Protein AF-A0A9P8D2F6-F1 (afdb_monomer)

Secondary structure (DSSP, 8-state):
--------TTSSTTTTTTT-TT--HHHHHHHH------HHHHHHHHHHHHHHHHHHHHHHHH--SHHHHHHHHHHHHHHHHHTTT---HHHHHHHHHHHHHHHHHT--SS----TTSTTSTTTTTTPPPP---PPP---

Solvent-accessible surface area (backbone atoms only — not comparable to full-atom values): 8932 Å² total; per-residue (Å²): 137,87,83,84,78,92,73,68,100,75,72,57,74,75,63,57,72,77,73,66,83,83,73,60,72,80,59,56,57,58,74,68,60,62,89,74,75,52,70,68,54,52,52,50,52,52,50,52,51,50,52,52,52,48,52,50,48,44,45,47,54,72,34,81,52,66,68,61,28,51,54,50,49,50,54,54,47,52,58,53,60,73,55,65,82,73,76,55,68,69,59,53,52,49,52,52,52,52,51,52,52,51,54,63,70,60,50,60,95,78,60,84,57,57,44,70,39,91,91,16,90,50,36,79,74,80,68,76,76,79,86,67,74,80,78,78,78,90,125

Foldseek 3Di:
DDDDDDDDPPPCPVVVVVPDPDDDPVVVVVVVPDPDDDPVVVVVVVLVVVLLVLQLQLLCQVDVDPVSSVVVNVVSVVVCVVCVPDDDVVVVVVVSVVSVVVSVVSHDPDGDDDQCDVVHVVDPVDDPPPPDDPDPDPD

InterPro domains:
  IPR008011 Complex 1 LYR protein domain [PF05347] (50-105)
  IPR033034 NADH dehydrogenase [ubiquinone] 1 beta subcomplex subunit 9 [PTHR12868] (37-133)
  IPR045292 NDUFB9, LYR domain [cd20263] (44-120)

Structure (mmCIF, N/CA/C/O backbone):
data_AF-A0A9P8D2F6-F1
#
_entry.id   AF-A0A9P8D2F6-F1
#
loop_
_atom_site.group_PDB
_atom_site.id
_atom_site.type_symbol
_atom_site.label_atom_id
_atom_site.label_alt_id
_atom_site.label_comp_id
_atom_site.label_asym_id
_atom_site.label_entity_id
_atom_site.label_seq_id
_atom_site.pdbx_PDB_ins_code
_atom_site.Cartn_x
_atom_site.Cartn_y
_atom_site.Cartn_z
_atom_site.occupancy
_atom_site.B_iso_or_equiv
_atom_site.auth_seq_id
_atom_site.auth_comp_id
_atom_site.auth_asym_id
_atom_site.auth_atom_id
_atom_site.pdbx_PDB_model_num
ATOM 1 N N . MET A 1 1 ? -23.327 11.610 -37.486 1.00 41.56 1 MET A N 1
ATOM 2 C CA . MET A 1 1 ? -22.840 10.770 -36.368 1.00 41.56 1 MET A CA 1
ATOM 3 C C . MET A 1 1 ? -22.297 11.682 -35.282 1.00 41.56 1 MET A C 1
ATOM 5 O O . MET A 1 1 ? -21.270 12.318 -35.476 1.00 41.56 1 MET A O 1
ATOM 9 N N . GLN A 1 2 ? -23.073 11.843 -34.211 1.00 34.00 2 GLN A N 1
ATOM 10 C CA . GLN A 1 2 ? -22.848 12.798 -33.125 1.00 34.00 2 GLN A CA 1
ATOM 11 C C . GLN A 1 2 ? -21.657 12.381 -32.251 1.00 34.00 2 GLN A C 1
ATOM 13 O O . GLN A 1 2 ? -21.575 11.241 -31.803 1.00 34.00 2 GLN A O 1
ATOM 18 N N . ARG A 1 3 ? -20.758 13.329 -31.978 1.00 37.59 3 ARG A N 1
ATOM 19 C CA . ARG A 1 3 ? -19.786 13.261 -30.884 1.00 37.59 3 ARG A CA 1
ATOM 20 C C . ARG A 1 3 ? -20.294 14.178 -29.777 1.00 37.59 3 ARG A C 1
ATOM 22 O O . ARG A 1 3 ? -20.133 15.390 -29.869 1.00 37.59 3 ARG A O 1
ATOM 29 N N . HIS A 1 4 ? -20.945 13.610 -28.766 1.00 34.53 4 HIS A N 1
ATOM 30 C CA . HIS A 1 4 ? -21.314 14.356 -27.567 1.00 34.53 4 HIS A CA 1
ATOM 31 C C . HIS A 1 4 ? -20.101 14.510 -26.646 1.00 34.53 4 HIS A C 1
ATOM 33 O O . HIS A 1 4 ? -19.433 13.542 -26.286 1.00 34.53 4 HIS A O 1
ATOM 39 N N . ALA A 1 5 ? -19.826 15.767 -26.308 1.00 39.75 5 ALA A N 1
ATOM 40 C CA . ALA A 1 5 ? -18.814 16.213 -25.373 1.00 39.75 5 ALA A CA 1
ATOM 41 C C . ALA A 1 5 ? -19.196 15.846 -23.929 1.00 39.75 5 ALA A C 1
ATOM 43 O O . ALA A 1 5 ? -20.301 16.140 -23.477 1.00 39.75 5 ALA A O 1
ATOM 44 N N . TYR A 1 6 ? -18.264 15.248 -23.187 1.00 39.19 6 TYR A N 1
ATOM 45 C CA . TYR A 1 6 ? -18.355 15.116 -21.734 1.00 39.19 6 TYR A CA 1
ATOM 46 C C . TYR A 1 6 ? -18.015 16.468 -21.089 1.00 39.19 6 TYR A C 1
ATOM 48 O O . TYR A 1 6 ? -16.847 16.788 -20.879 1.00 39.19 6 TYR A O 1
ATOM 56 N N . PHE A 1 7 ? -19.037 17.271 -20.785 1.00 38.78 7 PHE A N 1
ATOM 57 C CA . PHE A 1 7 ? -18.921 18.482 -19.971 1.00 38.78 7 PHE A CA 1
ATOM 58 C C . PHE A 1 7 ? -19.446 18.224 -18.545 1.00 38.78 7 PHE A C 1
ATOM 60 O O . PHE A 1 7 ? -20.610 17.907 -18.345 1.00 38.78 7 PHE A O 1
ATOM 67 N N . SER A 1 8 ? -18.551 18.390 -17.564 1.00 44.12 8 SER A N 1
ATOM 68 C CA . SER A 1 8 ? -18.773 18.930 -16.209 1.00 44.12 8 SER A CA 1
ATOM 69 C C . SER A 1 8 ? -19.990 18.456 -15.381 1.00 44.12 8 SER A C 1
ATOM 71 O O . SER A 1 8 ? -21.073 19.036 -15.422 1.00 44.12 8 SER A O 1
ATOM 73 N N . VAL A 1 9 ? -19.753 17.520 -14.452 1.00 51.19 9 VAL A N 1
ATOM 74 C CA . VAL A 1 9 ? -20.715 17.009 -13.438 1.00 51.19 9 VAL A CA 1
ATOM 75 C C . VAL A 1 9 ? -21.031 18.033 -12.319 1.00 51.19 9 VAL A C 1
ATOM 77 O O . VAL A 1 9 ? -21.397 17.676 -11.205 1.00 51.19 9 VAL A O 1
ATOM 80 N N . ARG A 1 10 ? -20.878 19.339 -12.562 1.00 50.62 10 ARG A N 1
ATOM 81 C CA . ARG A 1 10 ? -21.240 20.391 -11.589 1.00 50.62 10 ARG A CA 1
ATOM 82 C C . ARG A 1 10 ? -22.086 21.527 -12.160 1.00 50.62 10 ARG A C 1
ATOM 84 O O . ARG A 1 10 ? -22.487 22.397 -11.395 1.00 50.62 10 ARG A O 1
ATOM 91 N N . SER A 1 11 ? -22.416 21.512 -13.455 1.00 43.56 11 SER A N 1
ATOM 92 C CA . SER A 1 11 ? -23.263 22.553 -14.063 1.00 43.56 11 SER A CA 1
ATOM 93 C C . SER A 1 11 ? -24.755 22.192 -14.142 1.00 43.56 11 SER A C 1
ATOM 95 O O . SER A 1 11 ? -25.536 22.982 -14.663 1.00 43.56 11 SER A O 1
ATOM 97 N N . THR A 1 12 ? -25.173 21.039 -13.613 1.00 47.62 12 THR A N 1
ATOM 98 C CA . THR A 1 12 ? -26.568 20.557 -13.672 1.00 47.62 12 THR A CA 1
ATOM 99 C C . THR A 1 12 ? -27.389 20.799 -12.403 1.00 47.62 12 THR A C 1
ATOM 101 O O . THR A 1 12 ? -28.589 20.551 -12.399 1.00 47.62 12 THR A O 1
ATOM 104 N N . LEU A 1 13 ? -26.801 21.333 -11.327 1.00 47.22 13 LEU A N 1
ATOM 105 C CA . LEU A 1 13 ? -27.537 21.552 -10.070 1.00 47.22 13 LEU A CA 1
ATOM 106 C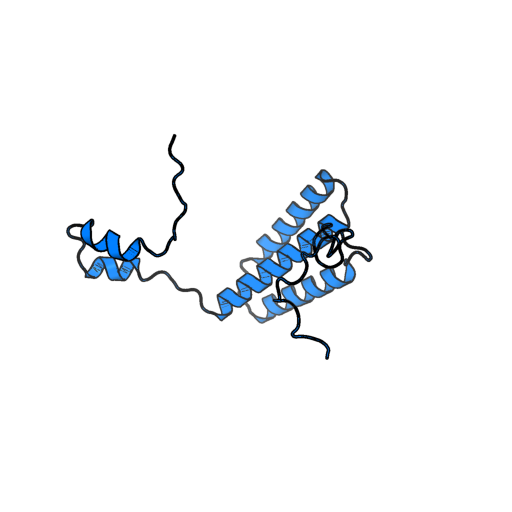 C . LEU A 1 13 ? -28.320 22.873 -10.017 1.00 47.22 13 LEU A C 1
ATOM 108 O O . LEU A 1 13 ? -29.181 23.029 -9.159 1.00 47.22 13 LEU A O 1
ATOM 112 N N . LYS A 1 14 ? -28.076 23.812 -10.943 1.00 48.69 14 LYS A N 1
ATOM 113 C CA . LYS A 1 14 ? -28.888 25.038 -11.066 1.00 48.69 14 LYS A CA 1
ATOM 114 C C . LYS A 1 14 ? -30.032 24.889 -12.077 1.00 48.69 14 LYS A C 1
ATOM 116 O O . LYS A 1 14 ? -31.030 25.589 -11.960 1.00 48.69 14 LYS A O 1
ATOM 121 N N . SER A 1 15 ? -29.916 23.957 -13.027 1.00 45.50 15 SER A N 1
ATOM 122 C CA . SER A 1 15 ? -30.951 23.650 -14.023 1.00 45.50 15 SER A CA 1
ATOM 123 C C . SER A 1 15 ? -31.995 22.637 -13.533 1.00 45.50 15 SER A C 1
ATOM 125 O O . SER A 1 15 ? -33.140 22.721 -13.960 1.00 45.50 15 SER A O 1
ATOM 127 N N . MET A 1 16 ? -31.671 21.769 -12.565 1.00 43.59 16 MET A N 1
ATOM 128 C CA . MET A 1 16 ? -32.663 20.902 -11.895 1.00 43.59 16 MET A CA 1
ATOM 129 C C . MET A 1 16 ? -33.682 21.664 -11.021 1.00 43.59 16 MET A C 1
ATOM 131 O O . MET A 1 16 ? -34.661 21.071 -10.579 1.00 43.59 16 MET A O 1
ATOM 135 N N . TRP A 1 17 ? -33.492 22.967 -10.776 1.00 51.28 17 TRP A N 1
ATOM 136 C CA . TRP A 1 17 ? -34.415 23.788 -9.971 1.00 51.28 17 TRP A CA 1
ATOM 137 C C . TRP A 1 17 ? -35.705 24.181 -10.712 1.00 51.28 17 TRP A C 1
ATOM 139 O O . TRP A 1 17 ? -36.623 24.714 -10.098 1.00 51.28 17 TRP A O 1
ATOM 149 N N . VAL A 1 18 ? -35.777 23.933 -12.025 1.00 54.09 18 VAL A N 1
ATOM 150 C CA . VAL A 1 18 ? -36.933 24.283 -12.871 1.00 54.09 18 VAL A CA 1
ATOM 151 C C . VAL A 1 18 ? -37.867 23.084 -13.099 1.00 54.09 18 VAL A C 1
ATOM 153 O O . VAL A 1 18 ? -39.030 23.277 -13.436 1.00 54.09 18 VAL A O 1
ATOM 156 N N . GLU A 1 19 ? -37.403 21.850 -12.875 1.00 48.69 19 GLU A N 1
ATOM 157 C CA . GLU A 1 19 ? -38.101 20.638 -13.339 1.00 48.69 19 GLU A CA 1
ATOM 158 C C . GLU A 1 19 ? -38.816 19.835 -12.235 1.00 48.69 19 GLU A C 1
ATOM 160 O O . GLU A 1 19 ? -39.669 19.003 -12.534 1.00 48.69 19 GLU A O 1
ATOM 165 N N . TYR A 1 20 ? -38.564 20.113 -10.951 1.00 44.81 20 TYR A N 1
ATO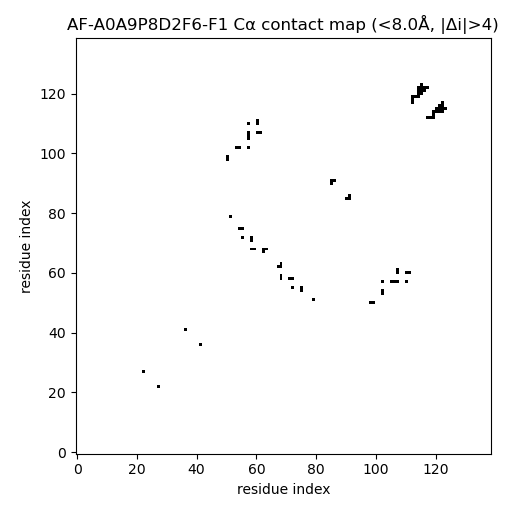M 166 C CA . TYR A 1 20 ? -39.307 19.483 -9.853 1.00 44.81 20 TYR A CA 1
ATOM 167 C C . TYR A 1 20 ? -40.429 20.390 -9.357 1.00 44.81 20 TYR A C 1
ATOM 169 O O . TYR A 1 20 ? -40.277 21.176 -8.422 1.00 44.81 20 TYR A O 1
ATOM 177 N N . GLY A 1 21 ? -41.591 20.248 -9.992 1.00 52.91 21 GLY A N 1
ATOM 178 C CA . GLY A 1 21 ? -42.848 20.752 -9.463 1.00 52.91 21 GLY A CA 1
ATOM 179 C C . GLY A 1 21 ? -43.146 20.143 -8.089 1.00 52.91 21 GLY A C 1
ATOM 180 O O . GLY A 1 21 ? -43.384 18.945 -7.967 1.00 52.91 21 GLY A O 1
ATOM 181 N N . GLY A 1 22 ? -43.176 20.989 -7.060 1.00 53.12 22 GLY A N 1
ATOM 182 C CA . GLY A 1 22 ? -44.009 20.752 -5.881 1.00 53.12 22 GLY A CA 1
ATOM 183 C C . GLY A 1 22 ? -43.484 19.808 -4.797 1.00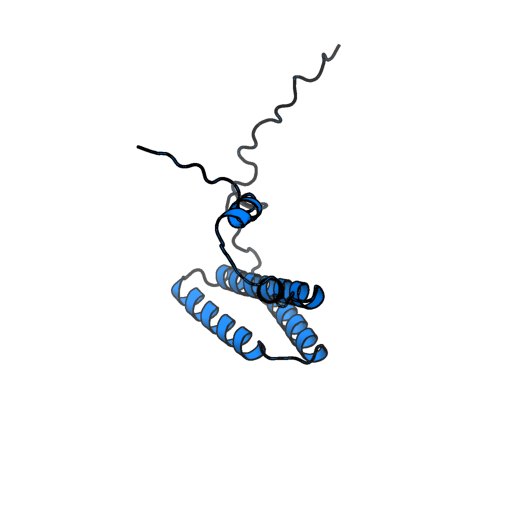 53.12 22 GLY A C 1
ATOM 184 O O . GLY A 1 22 ? -44.307 19.224 -4.095 1.00 53.12 22 GLY A O 1
ATOM 185 N N . LEU A 1 23 ? -42.169 19.680 -4.578 1.00 49.38 23 LEU A N 1
ATOM 186 C CA . LEU A 1 23 ? -41.686 19.098 -3.318 1.00 49.38 23 LEU A CA 1
ATOM 187 C C . LEU A 1 23 ? -41.678 20.165 -2.214 1.00 49.38 23 LEU A C 1
ATOM 189 O O . LEU A 1 23 ? -41.052 21.217 -2.343 1.00 49.38 23 LEU A O 1
ATOM 193 N N . LYS A 1 24 ? -42.396 19.885 -1.124 1.00 57.78 24 LYS A N 1
ATOM 194 C CA . LYS A 1 24 ? -42.421 20.706 0.086 1.00 57.78 24 LYS A CA 1
ATOM 195 C C . LYS A 1 24 ? -40.992 20.957 0.600 1.00 57.78 24 LYS A C 1
ATOM 197 O O . LYS A 1 24 ? -40.191 20.029 0.691 1.00 57.78 24 LYS A O 1
ATOM 202 N N . LYS A 1 25 ? -40.678 22.220 0.910 1.00 49.75 25 LYS A N 1
ATOM 203 C CA . LYS A 1 25 ? -39.339 22.715 1.298 1.00 49.75 25 LYS A CA 1
ATOM 204 C C . LYS A 1 25 ? -38.739 21.927 2.477 1.00 49.75 25 LYS A C 1
ATOM 206 O O . LYS A 1 25 ? -37.540 21.693 2.511 1.00 49.75 25 LYS A O 1
ATOM 211 N N . ASP A 1 26 ? -39.602 21.448 3.366 1.00 56.22 26 ASP A N 1
ATOM 212 C CA . ASP A 1 26 ? -39.336 20.573 4.512 1.00 56.22 26 ASP A CA 1
ATOM 213 C C . ASP A 1 26 ? -38.777 19.182 4.148 1.00 56.22 26 ASP A C 1
ATOM 215 O O . ASP A 1 26 ? -38.021 18.620 4.930 1.00 56.22 26 ASP A O 1
ATOM 219 N N . GLN A 1 27 ? -39.071 18.636 2.964 1.00 53.84 27 GLN A N 1
ATOM 220 C CA . GLN A 1 27 ? -38.546 17.332 2.521 1.00 53.84 27 GLN A CA 1
ATOM 221 C C . GLN A 1 27 ? -37.181 17.453 1.820 1.00 53.84 27 GLN A C 1
ATOM 223 O O . GLN A 1 27 ? -36.385 16.519 1.850 1.00 53.84 27 GLN A O 1
ATOM 228 N N . ALA A 1 28 ? -36.890 18.597 1.190 1.00 56.56 28 ALA A N 1
ATOM 229 C CA . ALA A 1 28 ? -35.634 18.830 0.468 1.00 56.56 28 ALA A CA 1
ATOM 230 C C . ALA A 1 28 ? -34.421 19.011 1.405 1.00 56.56 28 ALA A C 1
ATOM 232 O O . ALA A 1 28 ? -33.305 18.640 1.042 1.00 56.56 28 ALA A O 1
ATOM 233 N N . GLU A 1 29 ? -34.645 19.539 2.611 1.00 58.16 29 GLU A N 1
ATOM 234 C CA . GLU A 1 29 ? -33.633 19.669 3.673 1.00 58.16 29 GLU A CA 1
ATOM 235 C C . GLU A 1 29 ? -33.123 18.283 4.128 1.00 58.16 29 GLU A C 1
ATOM 237 O O . GLU A 1 29 ? -31.926 18.097 4.340 1.00 58.16 29 GLU A O 1
ATOM 242 N N . ASP A 1 30 ? -34.008 17.281 4.166 1.00 59.12 30 ASP A N 1
ATOM 243 C CA . ASP A 1 30 ? -33.687 15.896 4.540 1.00 59.12 30 ASP A CA 1
ATOM 244 C C . ASP A 1 30 ? -32.841 15.177 3.472 1.00 59.12 30 ASP A C 1
ATOM 246 O O . ASP A 1 30 ? -31.903 14.450 3.800 1.00 59.12 30 ASP A O 1
ATOM 250 N N . PHE A 1 31 ? -33.091 15.434 2.180 1.00 59.06 31 PHE A N 1
ATOM 251 C CA . PHE A 1 31 ? -32.263 14.902 1.084 1.00 59.06 31 PHE A CA 1
ATOM 252 C C . PHE A 1 31 ? -30.847 15.499 1.052 1.00 59.06 31 PHE A C 1
ATOM 254 O O . PHE A 1 31 ? -29.918 14.860 0.551 1.00 59.06 31 PHE A O 1
ATOM 261 N N . MET A 1 32 ? -30.670 16.709 1.589 1.00 59.06 32 MET A N 1
ATOM 262 C CA . MET A 1 32 ? -29.365 17.367 1.715 1.00 59.06 32 MET A CA 1
ATOM 263 C C . MET A 1 32 ? -28.637 16.994 3.012 1.00 59.06 32 MET A C 1
ATOM 265 O O . MET A 1 32 ? -27.428 17.214 3.118 1.00 59.06 32 MET A O 1
ATOM 269 N N . ASN A 1 33 ? -29.327 16.362 3.963 1.00 63.22 33 ASN A N 1
ATOM 270 C CA . ASN A 1 33 ? -28.756 15.857 5.204 1.00 63.22 33 ASN A CA 1
ATOM 271 C C . ASN A 1 33 ? -28.137 14.460 5.013 1.00 63.22 33 ASN A C 1
ATOM 273 O O . ASN A 1 33 ? -28.476 13.484 5.684 1.00 63.22 33 ASN A O 1
ATOM 277 N N . VAL A 1 34 ? -27.207 14.345 4.060 1.00 65.62 34 VAL A N 1
ATOM 278 C CA . VAL A 1 34 ? -26.350 13.159 3.961 1.00 65.62 34 VAL A CA 1
ATOM 279 C C . VAL A 1 34 ? -25.412 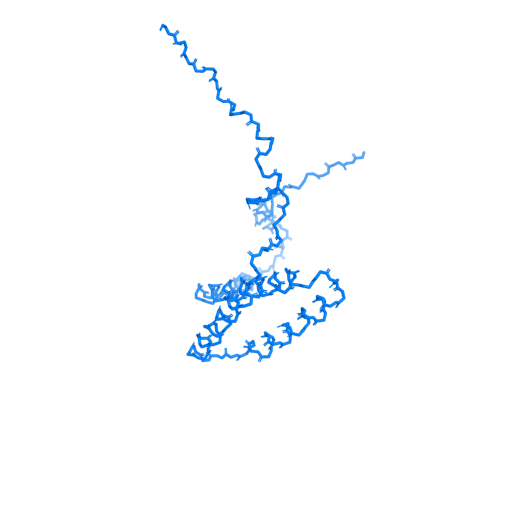13.135 5.169 1.00 65.62 34 VAL A C 1
ATOM 281 O O . VAL A 1 34 ? -24.797 14.162 5.458 1.00 65.62 34 VAL A O 1
ATOM 284 N N . PRO A 1 35 ? -25.242 11.996 5.871 1.00 67.81 35 PRO A N 1
ATOM 285 C CA . PRO A 1 35 ? -24.290 11.911 6.969 1.00 67.81 35 PRO A CA 1
ATOM 286 C C . PRO A 1 35 ? -22.887 12.196 6.426 1.00 67.81 35 PRO A C 1
ATOM 288 O O . PRO A 1 35 ? -22.253 11.355 5.780 1.00 67.81 35 PRO A O 1
ATOM 291 N N . THR A 1 36 ? -22.411 13.418 6.652 1.00 74.88 36 THR A N 1
ATOM 292 C CA . THR A 1 36 ? -21.068 13.834 6.277 1.00 74.88 36 THR A CA 1
ATOM 293 C C . THR A 1 36 ? -20.105 13.121 7.218 1.00 74.88 36 THR A C 1
ATOM 295 O O . THR A 1 36 ? -20.142 13.284 8.436 1.00 74.88 36 THR A O 1
ATOM 298 N N . MET A 1 37 ? -19.271 12.236 6.666 1.00 80.00 37 MET A N 1
ATOM 299 C CA . MET A 1 37 ? -18.230 11.591 7.466 1.00 80.00 37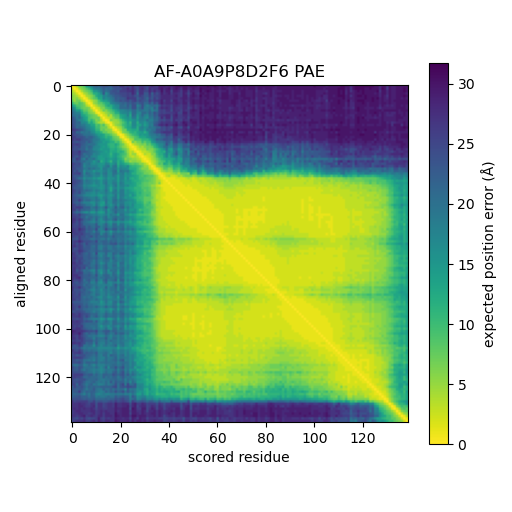 MET A CA 1
ATOM 300 C C . MET A 1 37 ? -17.315 12.664 8.054 1.00 80.00 37 MET A C 1
ATOM 302 O O . MET A 1 37 ? -16.935 13.599 7.347 1.00 80.00 37 MET A O 1
ATOM 306 N N . SER A 1 38 ? -16.908 12.500 9.311 1.00 91.38 38 SER A N 1
ATOM 307 C CA . SER A 1 38 ? -15.955 13.428 9.916 1.00 91.38 38 SER A CA 1
ATOM 308 C C . SER A 1 38 ? -14.606 13.376 9.193 1.00 91.38 38 SER A C 1
ATOM 310 O O . SER A 1 38 ? -14.223 12.352 8.613 1.00 91.38 38 SER A O 1
ATOM 312 N N . GLU A 1 39 ? -13.839 14.464 9.254 1.00 91.94 39 GLU A N 1
ATOM 313 C CA . GLU A 1 39 ? -12.507 14.523 8.638 1.00 91.94 39 GLU A CA 1
ATOM 314 C C . GLU A 1 39 ? -11.588 13.403 9.145 1.00 91.94 39 GLU A C 1
ATOM 316 O O . GLU A 1 39 ? -10.891 12.759 8.358 1.00 91.94 39 GLU A O 1
ATOM 321 N N . ALA A 1 40 ? -11.656 13.095 10.445 1.00 90.38 40 ALA A N 1
ATOM 322 C CA . ALA A 1 40 ? -10.910 12.004 11.063 1.00 90.38 40 ALA A CA 1
ATOM 323 C C . ALA A 1 40 ? -11.302 10.631 10.490 1.00 90.38 40 ALA A C 1
ATOM 325 O O . ALA A 1 40 ? -10.435 9.800 10.210 1.00 90.38 40 ALA A O 1
ATOM 326 N N . GLN A 1 41 ? -12.596 10.392 10.256 1.00 91.19 41 GLN A N 1
ATOM 327 C CA . GLN A 1 41 ? -13.067 9.160 9.621 1.00 91.19 41 GLN A CA 1
ATOM 328 C C . GLN A 1 41 ? -12.621 9.070 8.157 1.00 91.19 41 GLN A C 1
ATOM 330 O O . GLN A 1 41 ? -12.237 7.993 7.695 1.00 91.19 41 GLN A O 1
ATOM 335 N N . LEU A 1 42 ? -12.624 10.186 7.423 1.00 94.25 42 LEU A N 1
ATOM 336 C CA . LEU A 1 42 ? -12.142 10.230 6.044 1.00 94.25 42 LEU A CA 1
ATOM 337 C C . LEU A 1 42 ? -10.635 9.955 5.963 1.00 94.25 42 LE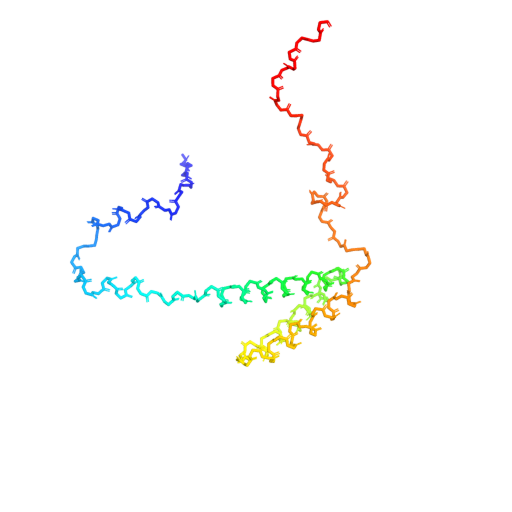U A C 1
ATOM 339 O O . LEU A 1 42 ? -10.202 9.176 5.109 1.00 94.25 42 LEU A O 1
ATOM 343 N N . ALA A 1 43 ? -9.849 10.557 6.858 1.00 94.44 43 ALA A N 1
ATOM 344 C CA . ALA A 1 43 ? -8.417 10.311 6.979 1.00 94.44 43 ALA A CA 1
ATOM 345 C C . ALA A 1 43 ? -8.137 8.840 7.315 1.00 94.44 43 ALA A C 1
ATOM 347 O O . ALA A 1 43 ? -7.334 8.196 6.638 1.00 94.44 43 ALA A O 1
ATOM 348 N N . HIS A 1 44 ? -8.872 8.274 8.277 1.00 94.25 44 HIS A N 1
ATOM 349 C CA . HIS A 1 44 ? -8.790 6.857 8.620 1.00 94.25 44 HIS A CA 1
ATOM 350 C C . HIS A 1 44 ? -9.127 5.956 7.420 1.00 94.25 44 HIS A C 1
ATOM 352 O O . HIS A 1 44 ? -8.363 5.053 7.087 1.00 94.25 44 HIS A O 1
ATOM 358 N N . ARG A 1 45 ? -10.214 6.239 6.691 1.00 94.69 45 ARG A N 1
ATOM 359 C CA . ARG A 1 45 ? -10.589 5.481 5.488 1.00 94.69 45 ARG A CA 1
ATOM 360 C C . ARG A 1 45 ? -9.490 5.514 4.423 1.00 94.69 45 ARG A C 1
ATOM 362 O O . ARG A 1 45 ? -9.158 4.470 3.867 1.00 94.69 45 ARG A O 1
ATOM 369 N N . ARG A 1 46 ? -8.914 6.690 4.147 1.00 96.81 46 ARG A N 1
ATOM 370 C CA . ARG A 1 46 ? -7.805 6.853 3.187 1.00 96.81 46 ARG A CA 1
ATOM 371 C C . ARG A 1 46 ? -6.559 6.085 3.623 1.00 96.81 46 ARG A C 1
ATOM 373 O O . ARG A 1 46 ? -5.928 5.440 2.789 1.00 96.81 46 ARG A O 1
ATOM 380 N N . LEU A 1 47 ? -6.237 6.116 4.917 1.00 96.50 47 LEU A N 1
ATOM 381 C CA . LEU A 1 47 ? -5.124 5.366 5.497 1.00 96.50 47 LEU A CA 1
ATOM 382 C C . LEU A 1 47 ? -5.288 3.861 5.250 1.00 96.50 47 LEU A C 1
ATOM 384 O O . LEU A 1 47 ? -4.392 3.239 4.685 1.00 96.50 47 LEU A O 1
ATOM 388 N N . ILE A 1 48 ? -6.446 3.292 5.601 1.00 97.06 48 ILE A N 1
ATOM 389 C CA . ILE A 1 48 ? -6.715 1.856 5.427 1.00 97.06 48 ILE A CA 1
ATOM 390 C C . ILE A 1 48 ? -6.745 1.466 3.943 1.00 97.06 48 ILE A C 1
ATOM 392 O O . ILE A 1 48 ? -6.177 0.442 3.569 1.00 97.06 48 ILE A O 1
ATOM 396 N N . GLN A 1 49 ? -7.331 2.297 3.073 1.00 97.31 49 GLN A N 1
ATOM 397 C CA . GLN A 1 49 ? -7.304 2.070 1.621 1.00 97.31 49 GLN A CA 1
ATOM 398 C C . GLN A 1 49 ? -5.875 2.068 1.065 1.00 97.31 49 GLN A C 1
ATOM 400 O O . GLN A 1 49 ? -5.531 1.205 0.259 1.00 97.31 49 GLN A O 1
ATOM 405 N N . SER A 1 50 ? -5.032 3.004 1.509 1.00 97.88 50 SER A N 1
ATOM 406 C CA . SER A 1 50 ? -3.615 3.049 1.137 1.00 97.88 50 SER A CA 1
ATOM 407 C C . SER A 1 50 ? -2.861 1.812 1.632 1.00 97.88 50 SER A C 1
ATOM 409 O O . SER A 1 50 ? -2.094 1.215 0.879 1.00 97.88 50 SER A O 1
ATOM 411 N N . LEU A 1 51 ? -3.108 1.389 2.874 1.00 97.81 51 LEU A N 1
ATOM 412 C CA . LEU A 1 51 ? -2.502 0.201 3.478 1.00 97.81 51 LEU A CA 1
ATOM 413 C C . LEU A 1 51 ? -2.870 -1.078 2.709 1.00 97.81 51 LEU A C 1
ATOM 415 O O . LEU A 1 51 ? -1.987 -1.855 2.356 1.00 97.81 51 LEU A O 1
ATOM 419 N N . TYR A 1 52 ? -4.150 -1.248 2.366 1.00 98.19 52 TYR A N 1
ATOM 420 C CA . TYR A 1 52 ? -4.630 -2.374 1.561 1.00 98.19 52 TYR A CA 1
ATOM 421 C C . TYR A 1 52 ? -4.078 -2.350 0.128 1.00 98.19 52 TYR A C 1
ATOM 423 O O . TYR A 1 52 ? -3.667 -3.372 -0.416 1.00 98.19 52 TYR A O 1
ATOM 431 N N . LYS A 1 53 ? -4.009 -1.169 -0.500 1.00 98.00 53 LYS A N 1
ATOM 432 C CA . LYS A 1 53 ? -3.403 -1.031 -1.832 1.00 98.00 53 LYS A CA 1
ATOM 433 C C . LYS A 1 53 ? -1.926 -1.428 -1.811 1.00 98.00 53 LYS A C 1
ATOM 435 O O . LYS A 1 53 ? -1.471 -2.116 -2.723 1.00 98.00 53 LYS A O 1
ATOM 440 N N . ARG A 1 54 ? -1.184 -1.007 -0.781 1.00 97.62 54 ARG A N 1
ATOM 441 C CA . ARG A 1 54 ? 0.225 -1.373 -0.602 1.00 97.62 54 ARG A CA 1
ATOM 442 C C . ARG A 1 54 ? 0.396 -2.870 -0.365 1.00 97.62 54 ARG A C 1
ATOM 444 O O . A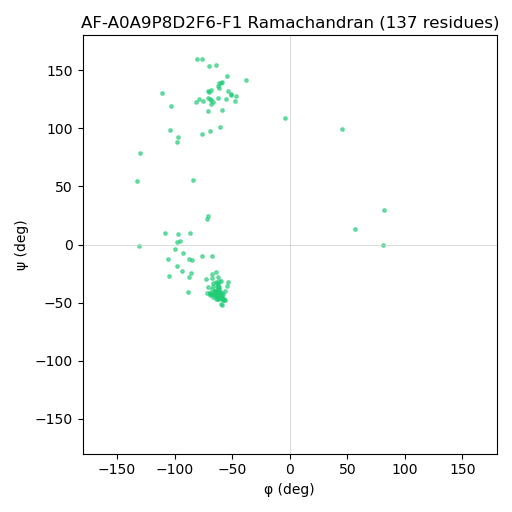RG A 1 54 ? 1.248 -3.454 -1.017 1.00 97.62 54 ARG A O 1
ATOM 451 N N . SER A 1 55 ? -0.436 -3.505 0.463 1.00 97.81 55 SER A N 1
ATOM 452 C CA . SER A 1 55 ? -0.345 -4.955 0.696 1.00 97.81 55 SER A CA 1
ATOM 453 C C . SER A 1 55 ? -0.600 -5.780 -0.562 1.00 97.81 55 SER A C 1
ATOM 455 O O . SER A 1 55 ? 0.158 -6.707 -0.843 1.00 97.81 55 SER A O 1
ATOM 457 N N . LEU A 1 56 ? -1.595 -5.406 -1.372 1.00 97.62 56 LEU A N 1
ATOM 458 C CA . LEU A 1 56 ? -1.824 -6.038 -2.672 1.00 97.62 56 LEU A CA 1
ATOM 459 C C . LEU A 1 56 ? -0.643 -5.840 -3.624 1.00 97.62 56 LEU A C 1
ATOM 461 O O . LEU A 1 56 ? -0.250 -6.782 -4.306 1.00 97.62 56 LEU A O 1
ATOM 465 N N . LYS A 1 57 ? -0.068 -4.633 -3.664 1.00 96.50 57 LYS A N 1
ATOM 466 C CA . LYS A 1 57 ? 1.089 -4.341 -4.512 1.00 96.50 57 LYS A CA 1
ATOM 467 C C . LYS A 1 57 ? 2.309 -5.165 -4.093 1.00 96.50 57 LYS A C 1
ATOM 469 O O . LYS A 1 57 ? 2.891 -5.828 -4.940 1.00 96.50 57 LYS A O 1
ATOM 474 N N . THR A 1 58 ? 2.620 -5.214 -2.798 1.00 97.19 58 THR A N 1
ATOM 475 C CA . THR A 1 58 ? 3.697 -6.054 -2.260 1.00 97.19 58 THR A CA 1
ATOM 476 C C . THR A 1 58 ? 3.475 -7.530 -2.586 1.00 97.19 58 THR A C 1
ATOM 478 O O . THR A 1 58 ? 4.408 -8.198 -3.012 1.00 97.19 58 THR A O 1
ATOM 481 N N . ALA A 1 59 ? 2.246 -8.046 -2.461 1.00 97.25 59 ALA A N 1
ATOM 482 C CA . ALA A 1 59 ? 1.942 -9.415 -2.876 1.00 97.25 59 ALA A CA 1
ATOM 483 C C . ALA A 1 59 ? 2.176 -9.621 -4.383 1.00 97.25 59 ALA A C 1
ATOM 485 O O . ALA A 1 59 ? 2.785 -10.608 -4.779 1.00 97.25 59 ALA A O 1
ATOM 486 N N . GLN A 1 60 ? 1.736 -8.685 -5.226 1.00 96.12 60 GLN A N 1
ATOM 487 C CA . GLN A 1 60 ? 1.949 -8.756 -6.672 1.00 96.12 60 GLN A CA 1
ATOM 488 C C . GLN A 1 60 ? 3.436 -8.741 -7.056 1.00 96.12 60 GLN A C 1
ATOM 490 O O . GLN A 1 60 ? 3.809 -9.394 -8.024 1.00 96.12 60 GLN A O 1
ATOM 495 N N . ASP A 1 61 ? 4.277 -8.024 -6.306 1.00 95.88 61 ASP A N 1
ATOM 496 C CA . ASP A 1 61 ? 5.722 -7.972 -6.558 1.00 95.88 61 ASP A CA 1
ATOM 497 C C . ASP A 1 61 ? 6.412 -9.325 -6.295 1.00 95.88 61 ASP A C 1
ATOM 499 O O . ASP A 1 61 ? 7.390 -9.643 -6.962 1.00 95.88 61 ASP A O 1
ATOM 503 N N . TRP A 1 62 ? 5.888 -10.151 -5.380 1.00 96.50 62 TRP A N 1
ATOM 504 C CA . TRP A 1 62 ? 6.407 -11.504 -5.116 1.00 96.50 62 TRP A CA 1
ATOM 505 C C . TRP A 1 62 ? 5.781 -12.588 -6.004 1.00 96.50 62 TRP A C 1
ATOM 507 O O . TRP A 1 62 ? 6.464 -13.515 -6.438 1.00 96.50 62 TRP A O 1
ATOM 517 N N . TYR A 1 63 ? 4.470 -12.518 -6.248 1.00 96.25 63 TYR A N 1
ATOM 518 C CA . TYR A 1 63 ? 3.733 -13.553 -6.976 1.00 96.25 63 TYR A CA 1
ATOM 519 C C . TYR A 1 63 ? 3.577 -13.182 -8.454 1.00 96.25 63 TYR A C 1
ATOM 521 O O . TYR A 1 63 ? 2.603 -12.541 -8.846 1.00 96.25 63 TYR A O 1
ATOM 529 N N . ILE A 1 64 ? 4.517 -13.647 -9.281 1.00 93.31 64 ILE A N 1
ATOM 530 C CA . ILE A 1 64 ? 4.498 -13.444 -10.742 1.00 93.31 64 ILE A CA 1
ATOM 531 C C . ILE A 1 64 ? 3.294 -14.161 -11.383 1.00 93.31 64 ILE A C 1
ATOM 533 O O . ILE A 1 64 ? 2.644 -13.628 -12.285 1.00 93.31 64 ILE A O 1
ATOM 537 N N . ASP A 1 65 ? 2.969 -15.370 -10.907 1.00 96.56 65 ASP A N 1
ATOM 538 C CA . ASP A 1 65 ? 1.808 -16.125 -11.382 1.00 96.56 65 ASP A CA 1
ATOM 539 C C . ASP A 1 65 ? 0.496 -15.478 -10.907 1.00 96.56 65 ASP A C 1
ATOM 541 O O . ASP A 1 65 ? 0.253 -15.271 -9.713 1.00 96.56 65 ASP A O 1
ATOM 545 N N . THR A 1 66 ? -0.395 -15.204 -11.862 1.00 95.19 66 THR A N 1
ATOM 546 C CA . THR A 1 66 ? -1.658 -14.502 -11.602 1.00 95.19 66 THR A CA 1
ATOM 547 C C . THR A 1 66 ? -2.623 -15.311 -10.727 1.00 95.19 66 THR A C 1
ATOM 549 O O . THR A 1 66 ? -3.372 -14.724 -9.945 1.00 95.19 66 THR A O 1
ATOM 552 N N . ASN A 1 67 ? -2.637 -16.642 -10.821 1.00 97.38 67 ASN A N 1
ATOM 553 C CA . ASN A 1 67 ? -3.498 -17.491 -9.997 1.00 97.38 67 ASN A CA 1
ATOM 554 C C . ASN A 1 67 ? -3.015 -17.525 -8.544 1.00 97.38 67 ASN A C 1
ATOM 556 O O . ASN A 1 67 ? -3.839 -17.417 -7.633 1.00 97.38 67 ASN A O 1
ATOM 560 N N . LEU A 1 68 ? -1.700 -17.617 -8.321 1.00 97.25 68 LEU A N 1
ATOM 561 C CA . LEU A 1 68 ? -1.117 -17.517 -6.978 1.00 97.25 68 LEU A CA 1
ATOM 562 C C . LEU A 1 68 ? -1.384 -16.142 -6.360 1.00 97.25 68 LEU A C 1
ATOM 564 O O . LEU A 1 68 ? -1.882 -16.063 -5.234 1.00 97.25 68 LEU A O 1
ATOM 568 N N . PHE A 1 69 ? -1.161 -15.068 -7.123 1.00 97.62 69 PHE A N 1
ATOM 569 C CA . PHE A 1 69 ? -1.480 -13.711 -6.683 1.00 97.62 69 PHE A CA 1
ATOM 570 C C . PHE A 1 69 ? -2.960 -13.562 -6.301 1.00 97.62 69 PHE A C 1
ATOM 572 O O . PHE A 1 69 ? -3.267 -13.031 -5.236 1.00 97.62 69 PHE A O 1
ATOM 579 N N . ARG A 1 70 ? -3.893 -14.059 -7.125 1.00 97.69 70 ARG A N 1
ATOM 580 C CA . ARG A 1 70 ? -5.338 -13.979 -6.842 1.00 97.69 70 ARG A CA 1
ATOM 581 C C . ARG A 1 70 ? -5.715 -14.682 -5.541 1.00 97.69 70 ARG A C 1
ATOM 583 O O . ARG A 1 70 ? -6.481 -14.117 -4.765 1.00 97.69 70 ARG A O 1
ATOM 590 N N . ARG A 1 71 ? -5.163 -15.874 -5.279 1.00 98.06 71 ARG A N 1
ATOM 591 C CA . ARG A 1 71 ? -5.372 -16.585 -4.003 1.00 98.06 71 ARG A CA 1
ATOM 592 C C . ARG A 1 71 ? -4.905 -15.726 -2.829 1.00 98.06 71 ARG A C 1
ATOM 594 O O . ARG A 1 71 ? -5.678 -15.485 -1.904 1.00 98.06 71 ARG A O 1
ATOM 601 N N . LYS A 1 72 ? -3.703 -15.149 -2.929 1.00 97.69 72 LYS A N 1
ATOM 602 C CA . LYS A 1 72 ? -3.173 -14.252 -1.896 1.00 97.69 72 LYS A CA 1
ATOM 603 C C . LYS A 1 72 ? -4.011 -12.985 -1.711 1.00 97.69 72 LYS A C 1
ATOM 605 O O . LYS A 1 72 ? -4.242 -12.556 -0.584 1.00 97.69 72 LYS A O 1
ATOM 610 N N . ALA A 1 73 ? -4.493 -12.386 -2.796 1.00 98.00 73 ALA A N 1
ATOM 611 C CA . ALA A 1 73 ? -5.335 -11.194 -2.746 1.00 98.00 73 ALA A CA 1
ATOM 612 C C . ALA A 1 73 ? -6.660 -11.456 -2.009 1.00 98.00 73 ALA A C 1
ATOM 614 O O . ALA A 1 73 ? -7.117 -10.601 -1.246 1.00 98.00 73 ALA A O 1
ATOM 615 N N . VAL A 1 74 ? -7.249 -12.644 -2.194 1.00 98.31 74 VAL A N 1
ATOM 616 C CA . VAL A 1 74 ? -8.446 -13.083 -1.460 1.00 98.31 74 VAL A CA 1
ATOM 617 C C . VAL A 1 74 ? -8.138 -13.281 0.024 1.00 98.31 74 VAL A C 1
ATOM 619 O O . VAL A 1 74 ? -8.877 -12.764 0.858 1.00 98.31 74 VAL A O 1
ATOM 622 N N . GLU A 1 75 ? -7.028 -13.938 0.373 1.00 98.00 75 GLU A N 1
ATOM 623 C CA . GLU A 1 75 ? -6.593 -14.077 1.773 1.00 98.00 75 GLU A CA 1
ATOM 624 C C . GLU A 1 75 ? -6.431 -12.714 2.459 1.00 98.00 75 GLU A C 1
ATOM 626 O O . GLU A 1 75 ? -6.970 -12.492 3.544 1.00 98.00 75 GLU A O 1
ATOM 631 N N . LEU A 1 76 ? -5.743 -11.770 1.805 1.00 97.69 76 LEU A N 1
ATOM 632 C CA . LEU A 1 76 ? -5.585 -10.405 2.311 1.00 97.69 76 LEU A CA 1
ATOM 633 C C . LEU A 1 76 ? -6.940 -9.720 2.486 1.00 97.69 76 LEU A C 1
ATOM 635 O O . LEU A 1 76 ? -7.162 -9.031 3.479 1.00 97.69 76 LEU A O 1
ATOM 639 N N . ARG A 1 77 ? -7.872 -9.910 1.547 1.00 98.00 77 ARG A N 1
ATOM 640 C CA . ARG A 1 77 ? -9.207 -9.325 1.668 1.00 98.00 77 ARG A CA 1
ATOM 641 C C . ARG A 1 77 ? -9.952 -9.864 2.888 1.00 98.00 77 ARG A C 1
ATOM 643 O O . ARG A 1 77 ? -10.497 -9.066 3.644 1.00 98.00 77 ARG A O 1
ATOM 650 N N . ILE A 1 78 ? -9.914 -11.178 3.108 1.00 98.31 78 ILE A N 1
ATOM 651 C CA . ILE A 1 78 ? -10.527 -11.833 4.272 1.00 98.31 78 ILE A CA 1
ATOM 652 C C . ILE A 1 78 ? -9.942 -11.273 5.576 1.00 98.31 78 ILE A C 1
ATOM 654 O O . ILE A 1 78 ? -10.694 -10.931 6.486 1.00 98.31 78 ILE A O 1
ATOM 658 N N . GLN A 1 79 ? -8.618 -11.108 5.655 1.00 96.81 79 GLN A N 1
ATOM 659 C CA . GLN A 1 79 ? -7.954 -10.542 6.836 1.00 96.81 79 GLN A CA 1
ATOM 660 C C . GLN A 1 79 ? -8.393 -9.098 7.125 1.00 96.81 79 GLN A C 1
ATOM 662 O O . GLN A 1 79 ? -8.653 -8.746 8.277 1.00 96.81 79 GLN A O 1
ATOM 667 N N . PHE A 1 80 ? -8.504 -8.254 6.095 1.00 97.50 80 PHE A N 1
ATOM 668 C CA . PHE A 1 80 ? -8.970 -6.873 6.258 1.00 97.50 80 PHE A CA 1
ATOM 669 C C . PHE A 1 80 ? -10.458 -6.812 6.628 1.00 97.50 80 PHE A C 1
ATOM 671 O O . PHE A 1 80 ? -10.836 -6.038 7.509 1.00 97.50 80 PHE A O 1
ATOM 678 N N . ASP A 1 81 ? -11.296 -7.643 6.006 1.00 97.44 81 ASP A N 1
ATOM 679 C CA . ASP A 1 81 ? -12.731 -7.687 6.293 1.00 97.44 81 ASP A CA 1
ATOM 680 C C . ASP A 1 81 ? -13.010 -8.196 7.720 1.00 97.44 81 ASP A C 1
ATOM 682 O O . ASP A 1 81 ? -13.878 -7.643 8.398 1.00 97.44 81 ASP A O 1
ATOM 686 N N . ALA A 1 82 ? -12.219 -9.148 8.231 1.00 97.12 82 ALA A N 1
ATOM 687 C CA . ALA A 1 82 ? -12.310 -9.619 9.617 1.00 97.12 82 ALA A CA 1
ATOM 688 C C . ALA A 1 82 ? -12.085 -8.497 10.652 1.00 97.12 82 ALA A C 1
ATOM 690 O O . ALA A 1 82 ? -12.692 -8.503 11.722 1.00 97.12 82 ALA A O 1
ATOM 691 N N . ASN A 1 83 ? -11.260 -7.498 10.323 1.00 95.06 83 ASN A N 1
ATOM 692 C CA . ASN A 1 83 ? -10.918 -6.381 11.210 1.00 95.06 83 ASN A CA 1
ATOM 693 C C . ASN A 1 83 ? -11.736 -5.103 10.944 1.00 95.06 83 ASN A C 1
ATOM 695 O O . ASN A 1 83 ? -11.537 -4.084 11.607 1.00 95.06 83 ASN A O 1
ATOM 699 N N . LYS A 1 84 ? -12.686 -5.133 10.002 1.00 93.25 84 LYS A N 1
ATOM 700 C CA . LYS A 1 84 ? -13.450 -3.954 9.562 1.00 93.25 84 LYS A CA 1
ATOM 701 C C . LYS A 1 84 ? -14.280 -3.298 10.673 1.00 93.25 84 LYS A C 1
ATOM 703 O O . LYS A 1 84 ? -14.494 -2.090 10.643 1.00 93.25 84 LYS A O 1
ATOM 708 N N . ASN A 1 85 ? -14.759 -4.090 11.634 1.00 94.44 85 ASN A N 1
ATOM 709 C CA . ASN A 1 85 ? -15.691 -3.644 12.675 1.00 94.44 85 ASN A CA 1
ATOM 710 C C . ASN A 1 85 ? -15.012 -3.280 14.008 1.00 94.44 85 ASN A C 1
ATOM 712 O O . ASN A 1 85 ? -15.702 -3.055 15.003 1.00 94.44 85 ASN A O 1
ATOM 716 N N . VAL A 1 86 ? -13.678 -3.215 14.056 1.00 94.31 86 VAL A N 1
ATOM 717 C CA . VAL A 1 86 ? -12.942 -2.814 15.263 1.00 94.31 86 VAL A CA 1
ATOM 718 C C . VAL A 1 86 ? -13.188 -1.328 15.541 1.00 94.31 86 VAL A C 1
ATOM 720 O O . VAL A 1 86 ? -12.947 -0.481 14.687 1.00 94.31 86 VAL A O 1
ATOM 723 N N . ARG A 1 87 ? -13.674 -1.003 16.747 1.00 92.12 87 ARG A N 1
ATOM 724 C CA . ARG A 1 87 ? -14.055 0.372 17.134 1.00 92.12 87 ARG A CA 1
ATOM 725 C C . ARG A 1 87 ? -13.059 1.056 18.065 1.00 92.12 87 ARG A C 1
ATOM 727 O O . ARG A 1 87 ? -12.989 2.282 18.087 1.00 92.12 87 ARG A O 1
ATOM 734 N N . HIS A 1 88 ? -12.303 0.295 18.855 1.00 95.69 88 HIS A N 1
ATOM 735 C CA . HIS A 1 88 ? -11.410 0.882 19.850 1.00 95.69 88 HIS A CA 1
ATOM 736 C C . HIS A 1 88 ? -10.155 1.472 19.183 1.00 95.69 88 HIS A C 1
ATOM 738 O O . HIS A 1 88 ? -9.401 0.735 18.542 1.00 95.69 88 HIS A O 1
ATOM 744 N N . PRO A 1 89 ? -9.850 2.769 19.383 1.00 93.81 89 PRO A N 1
ATOM 745 C CA . PRO A 1 89 ? -8.770 3.447 18.662 1.00 93.81 89 PRO A CA 1
ATOM 746 C C . PRO A 1 89 ? -7.383 2.859 18.955 1.00 93.81 89 PRO A C 1
ATOM 748 O O . PRO A 1 89 ? -6.543 2.789 18.062 1.00 93.81 89 PRO A O 1
ATOM 751 N N . ARG A 1 90 ? -7.145 2.367 20.181 1.00 96.31 90 ARG A N 1
ATOM 752 C CA . ARG A 1 90 ? -5.882 1.699 20.548 1.00 96.31 90 ARG A CA 1
ATOM 753 C C . ARG A 1 90 ? -5.666 0.397 19.772 1.00 96.31 90 ARG A C 1
ATOM 755 O O . ARG A 1 90 ? -4.553 0.129 19.336 1.00 96.31 90 ARG A O 1
ATOM 762 N N . GLN A 1 91 ? -6.729 -0.384 19.577 1.00 96.25 91 GLN A N 1
ATOM 763 C CA . GLN A 1 91 ? -6.670 -1.631 18.810 1.00 96.25 91 GLN A CA 1
ATOM 764 C C . GLN A 1 91 ? -6.434 -1.343 17.325 1.00 96.25 91 GLN A C 1
ATOM 766 O O . GLN A 1 91 ? -5.572 -1.966 16.715 1.00 96.25 91 GLN A O 1
ATOM 771 N N . ILE A 1 92 ? -7.126 -0.343 16.768 1.00 96.25 92 ILE A N 1
ATOM 772 C CA . ILE A 1 92 ? -6.910 0.111 15.386 1.00 96.25 92 ILE A CA 1
ATOM 773 C C . ILE A 1 92 ? -5.450 0.530 15.181 1.00 96.25 92 ILE A C 1
ATOM 775 O O . ILE A 1 92 ? -4.812 0.093 14.226 1.00 96.25 92 ILE A O 1
ATOM 779 N N . ALA A 1 93 ? -4.900 1.340 16.090 1.00 96.44 93 ALA A N 1
ATOM 780 C CA . ALA A 1 93 ? -3.511 1.782 16.009 1.00 96.44 93 ALA A CA 1
ATOM 781 C C . ALA A 1 93 ? -2.522 0.605 16.072 1.00 96.44 93 ALA A C 1
ATOM 783 O O . ALA A 1 93 ? -1.556 0.578 15.311 1.00 96.44 93 ALA A O 1
AT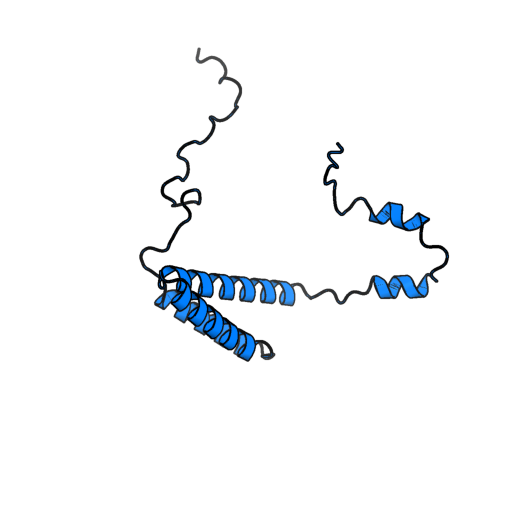OM 784 N N . ALA A 1 94 ? -2.781 -0.386 16.933 1.00 97.75 94 ALA A N 1
ATOM 785 C CA . ALA A 1 94 ? -1.969 -1.597 17.017 1.00 97.75 94 ALA A CA 1
ATOM 786 C C . ALA A 1 94 ? -2.013 -2.416 15.714 1.00 97.75 94 ALA A C 1
ATOM 788 O O . ALA A 1 94 ? -0.960 -2.805 15.215 1.00 97.75 94 ALA A O 1
ATOM 789 N N . LEU A 1 95 ? -3.198 -2.608 15.122 1.00 97.44 95 LEU A N 1
ATOM 790 C CA . LEU A 1 95 ? -3.366 -3.327 13.852 1.00 97.44 95 LEU A CA 1
ATOM 791 C C . LEU A 1 95 ? -2.656 -2.623 12.693 1.00 97.44 95 LEU A C 1
ATOM 793 O O . LEU A 1 95 ? -1.973 -3.268 11.897 1.00 97.44 95 LEU A O 1
ATOM 797 N N . VAL A 1 96 ? -2.778 -1.295 12.608 1.00 97.62 96 VAL A N 1
ATOM 798 C CA . VAL A 1 96 ? -2.079 -0.504 11.586 1.00 97.62 96 VAL A CA 1
ATOM 799 C C . VAL A 1 96 ? -0.568 -0.635 11.762 1.00 97.62 96 VAL A C 1
ATOM 801 O O . VAL A 1 96 ? 0.127 -0.921 10.792 1.00 97.62 96 VAL A O 1
ATOM 804 N N . LYS A 1 97 ? -0.057 -0.494 12.992 1.00 98.19 97 LYS A N 1
ATOM 805 C CA . LYS A 1 97 ? 1.377 -0.626 13.289 1.00 98.19 97 LYS A CA 1
ATOM 806 C C . LYS A 1 97 ? 1.916 -2.008 12.919 1.00 98.19 97 LYS A C 1
ATOM 808 O O . LYS A 1 97 ? 2.986 -2.106 12.326 1.00 98.19 97 LYS A O 1
ATOM 813 N N . GLU A 1 98 ? 1.177 -3.058 13.255 1.00 97.94 98 GLU A N 1
ATOM 814 C CA . GLU A 1 98 ? 1.548 -4.434 12.933 1.00 97.94 98 GLU A CA 1
ATOM 815 C C . GLU A 1 98 ? 1.550 -4.679 11.420 1.00 97.94 98 GLU A C 1
ATOM 817 O O . GLU A 1 98 ? 2.494 -5.250 10.879 1.00 97.94 98 GLU A O 1
ATOM 822 N N . THR A 1 99 ? 0.550 -4.163 10.707 1.00 97.50 99 THR A N 1
ATOM 823 C CA . THR A 1 99 ? 0.499 -4.275 9.243 1.00 97.50 99 THR A CA 1
ATOM 824 C C . THR A 1 99 ? 1.654 -3.517 8.581 1.00 97.50 99 THR A C 1
ATOM 826 O O . THR A 1 99 ? 2.276 -4.033 7.659 1.00 97.50 99 THR A O 1
ATOM 829 N N . GLU A 1 100 ? 1.992 -2.313 9.055 1.00 98.12 100 GLU A N 1
ATOM 830 C CA . GLU A 1 100 ? 3.158 -1.556 8.566 1.00 98.12 100 GLU A CA 1
ATOM 831 C C . GLU A 1 100 ? 4.474 -2.308 8.813 1.00 98.12 100 GLU A C 1
ATOM 833 O O . GLU A 1 100 ? 5.353 -2.318 7.949 1.00 98.12 100 GLU A O 1
ATOM 838 N N . ARG A 1 101 ? 4.606 -2.983 9.965 1.00 98.38 101 ARG A N 1
ATOM 839 C CA . ARG A 1 101 ? 5.758 -3.843 10.269 1.00 98.38 101 ARG A CA 1
ATOM 840 C C . ARG A 1 101 ? 5.876 -4.976 9.247 1.00 98.38 101 ARG A C 1
ATOM 842 O O . ARG A 1 101 ? 6.929 -5.125 8.633 1.00 98.38 101 ARG A O 1
ATOM 849 N N . GLN A 1 102 ? 4.786 -5.704 9.007 1.00 97.12 102 GLN A N 1
ATOM 850 C CA . GLN A 1 102 ? 4.747 -6.794 8.027 1.00 97.12 102 GLN A CA 1
ATOM 851 C C . GLN A 1 102 ? 5.046 -6.306 6.605 1.00 97.12 102 GLN A C 1
ATOM 853 O O . GLN A 1 102 ? 5.821 -6.935 5.892 1.00 97.12 102 GLN A O 1
ATOM 858 N N . LEU A 1 103 ? 4.489 -5.163 6.189 1.00 97.12 103 LEU A N 1
ATOM 859 C CA . LEU A 1 103 ? 4.774 -4.575 4.874 1.00 97.12 103 LEU A CA 1
ATOM 860 C C . LEU A 1 103 ? 6.247 -4.208 4.706 1.00 97.12 103 LEU A C 1
ATOM 862 O O . LEU A 1 103 ? 6.792 -4.348 3.613 1.00 97.12 103 LEU A O 1
ATOM 866 N N . LYS A 1 104 ? 6.892 -3.726 5.772 1.00 97.25 104 LYS A N 1
ATOM 867 C CA . LYS A 1 104 ? 8.317 -3.394 5.749 1.00 97.25 104 LYS A CA 1
ATOM 868 C C . LYS A 1 104 ? 9.183 -4.646 5.623 1.00 97.25 104 LYS A C 1
ATOM 870 O O . LYS A 1 104 ? 10.147 -4.626 4.865 1.00 97.25 104 LYS A O 1
ATOM 875 N N . GLU A 1 105 ? 8.839 -5.706 6.348 1.00 97.44 105 GLU A N 1
ATOM 876 C CA . GLU A 1 105 ? 9.560 -6.985 6.333 1.00 97.44 105 GLU A CA 1
ATOM 877 C C . GLU A 1 105 ? 9.400 -7.724 5.006 1.00 97.44 105 GLU A C 1
ATOM 879 O O . GLU A 1 105 ? 10.368 -8.240 4.461 1.00 97.44 105 GLU A O 1
ATOM 884 N N . LEU A 1 106 ? 8.187 -7.722 4.455 1.00 95.94 106 LEU A N 1
ATOM 885 C CA . LEU A 1 106 ? 7.855 -8.402 3.206 1.00 95.94 106 LEU A CA 1
ATOM 886 C C . LEU A 1 106 ? 8.123 -7.541 1.969 1.00 95.94 106 LEU A C 1
ATOM 888 O O . LEU A 1 106 ? 7.689 -7.890 0.872 1.00 95.94 106 LEU A O 1
ATOM 892 N N . ARG A 1 107 ? 8.797 -6.396 2.100 1.00 96.19 107 ARG A N 1
ATOM 893 C CA . ARG A 1 107 ? 9.068 -5.525 0.956 1.00 96.19 107 ARG A CA 1
ATOM 894 C C . ARG A 1 107 ? 10.021 -6.223 -0.018 1.00 96.19 107 ARG A C 1
ATOM 896 O O . ARG A 1 107 ? 11.136 -6.571 0.359 1.00 96.19 107 ARG A O 1
ATOM 903 N N . HIS A 1 108 ? 9.595 -6.382 -1.272 1.00 96.06 108 HIS A N 1
ATOM 904 C CA . HIS A 1 108 ? 10.453 -6.928 -2.324 1.00 96.06 108 HIS A CA 1
ATOM 905 C C . HIS A 1 108 ? 11.670 -6.003 -2.549 1.00 96.06 108 HIS A C 1
ATOM 907 O O . HIS A 1 108 ? 11.484 -4.780 -2.572 1.00 96.06 108 HIS A O 1
ATOM 913 N N . PRO A 1 109 ? 12.901 -6.536 -2.692 1.00 97.00 109 PRO A N 1
ATOM 914 C CA . PRO A 1 109 ? 14.103 -5.717 -2.887 1.00 97.00 109 PRO A CA 1
ATOM 915 C C . PRO A 1 109 ? 14.089 -4.927 -4.204 1.00 97.00 109 PRO A C 1
ATOM 917 O O . PRO A 1 109 ? 14.589 -3.808 -4.239 1.00 97.00 109 PRO A O 1
ATOM 920 N N . ASP A 1 110 ? 13.476 -5.483 -5.249 1.00 94.38 110 ASP A N 1
ATOM 921 C CA . ASP A 1 110 ? 13.346 -4.868 -6.577 1.00 94.38 110 ASP A CA 1
ATOM 922 C C . ASP A 1 110 ? 11.880 -4.912 -7.058 1.00 94.38 110 ASP A C 1
ATOM 924 O O . ASP A 1 110 ? 11.471 -5.867 -7.719 1.00 94.38 110 ASP A O 1
ATOM 928 N N . PRO A 1 111 ? 11.003 -4.013 -6.582 1.00 95.12 111 PRO A N 1
ATOM 929 C CA . PRO A 1 111 ? 9.570 -4.079 -6.871 1.00 95.12 111 PRO A CA 1
ATOM 930 C C . PRO A 1 111 ? 9.260 -3.737 -8.335 1.00 95.12 111 PRO A C 1
ATOM 932 O O . PRO A 1 111 ? 9.948 -2.932 -8.959 1.00 95.12 111 PRO A O 1
ATOM 935 N N . TYR A 1 112 ? 8.155 -4.257 -8.879 1.00 94.19 112 TYR A N 1
ATOM 936 C CA . TYR A 1 112 ? 7.766 -3.932 -10.253 1.00 94.19 112 TYR A CA 1
ATOM 937 C C . TYR A 1 112 ? 7.327 -2.466 -10.377 1.00 94.19 112 TYR A C 1
ATOM 939 O O . TYR A 1 112 ? 6.323 -2.050 -9.781 1.00 94.19 112 TYR A O 1
ATOM 947 N N . ILE A 1 113 ? 8.018 -1.707 -11.227 1.00 95.00 113 ILE A N 1
ATOM 948 C CA . ILE A 1 113 ? 7.693 -0.319 -11.567 1.00 95.00 113 ILE A CA 1
ATOM 949 C C . ILE A 1 113 ? 7.212 -0.264 -13.019 1.00 95.00 113 ILE A C 1
ATOM 951 O O . ILE A 1 113 ? 7.848 -0.798 -13.928 1.00 95.00 113 ILE A O 1
ATOM 955 N N . ALA A 1 114 ? 6.072 0.392 -13.251 1.00 94.94 114 ALA A N 1
ATOM 956 C CA . ALA A 1 114 ? 5.561 0.574 -14.605 1.00 94.94 114 ALA A CA 1
ATOM 957 C C . ALA A 1 114 ? 6.585 1.356 -15.452 1.00 94.94 114 ALA A C 1
ATOM 959 O O . ALA A 1 114 ? 7.129 2.343 -14.958 1.00 94.94 114 ALA A O 1
ATOM 960 N N . PRO A 1 115 ? 6.824 0.994 -16.728 1.00 96.44 115 PRO A N 1
ATOM 961 C CA . PRO A 1 115 ? 7.931 1.561 -17.497 1.00 96.44 115 PRO A CA 1
ATOM 962 C C . PRO A 1 115 ? 7.956 3.092 -17.560 1.00 96.44 115 PRO A C 1
ATOM 964 O O . PRO A 1 115 ? 9.031 3.671 -17.555 1.00 96.44 115 PRO A O 1
ATOM 967 N N . THR A 1 116 ? 6.798 3.748 -17.624 1.00 95.44 116 THR A N 1
ATOM 968 C CA . THR A 1 116 ? 6.675 5.212 -17.732 1.00 95.44 116 THR A CA 1
ATOM 969 C C . THR A 1 116 ? 6.540 5.925 -16.387 1.00 95.44 116 THR A C 1
ATOM 971 O O . THR A 1 116 ? 6.503 7.151 -16.360 1.00 95.44 116 THR A O 1
ATOM 974 N N . ALA A 1 117 ? 6.402 5.191 -15.281 1.00 94.31 117 ALA A N 1
ATOM 975 C CA . ALA A 1 117 ? 6.332 5.777 -13.947 1.00 94.31 117 ALA A CA 1
ATOM 976 C C . ALA A 1 117 ? 7.733 6.214 -13.478 1.00 94.31 117 ALA A C 1
ATOM 978 O O . ALA A 1 117 ? 8.724 5.695 -13.994 1.00 94.31 117 ALA A O 1
ATOM 979 N N . PRO A 1 118 ? 7.838 7.120 -12.490 1.00 94.88 118 PRO A N 1
ATOM 980 C CA . PRO A 1 118 ? 9.123 7.469 -11.885 1.00 94.88 118 PRO A CA 1
ATOM 981 C C . PRO A 1 118 ? 9.895 6.220 -11.436 1.00 94.88 118 PRO A C 1
ATOM 983 O O . PRO A 1 118 ? 9.332 5.355 -10.765 1.00 94.88 118 PRO A O 1
ATOM 986 N N . GLY A 1 119 ? 11.167 6.117 -11.832 1.00 92.81 119 GLY A N 1
ATOM 987 C CA . GLY A 1 119 ? 12.016 4.941 -11.585 1.00 92.81 119 GLY A CA 1
ATOM 988 C C . GLY A 1 119 ? 11.816 3.769 -12.559 1.00 92.81 119 GLY A C 1
ATOM 989 O O . GLY A 1 119 ? 12.492 2.753 -12.438 1.00 92.81 119 GLY A O 1
ATOM 990 N N . GLY A 1 120 ? 10.903 3.885 -13.527 1.00 94.94 120 GLY A N 1
ATOM 991 C CA . GLY A 1 120 ? 10.697 2.898 -14.585 1.00 94.94 120 GLY A CA 1
ATOM 992 C C . GLY A 1 120 ? 11.704 3.032 -15.729 1.00 94.94 120 GLY A C 1
ATOM 993 O O . GLY A 1 120 ? 12.291 4.086 -15.964 1.00 94.94 120 GLY A O 1
ATOM 994 N N . THR A 1 121 ? 11.871 1.967 -16.514 1.00 95.19 121 THR A N 1
ATOM 995 C CA . THR A 1 121 ? 12.882 1.913 -17.588 1.00 95.19 121 THR A CA 1
ATOM 996 C C . THR A 1 121 ? 12.665 2.921 -18.721 1.00 95.19 121 THR A C 1
ATOM 998 O O . THR A 1 121 ? 13.617 3.247 -19.434 1.00 95.19 121 THR A O 1
ATOM 1001 N N . LYS A 1 122 ? 11.428 3.393 -18.925 1.00 95.56 122 LYS A N 1
ATOM 1002 C CA . LYS A 1 122 ? 11.017 4.368 -19.949 1.00 95.56 122 LYS A CA 1
ATOM 1003 C C . LYS A 1 122 ? 10.679 5.746 -19.371 1.00 95.56 122 LYS A C 1
ATOM 1005 O O . LYS A 1 122 ? 10.146 6.579 -20.105 1.00 95.56 122 LYS A O 1
ATOM 1010 N N . PHE A 1 123 ? 10.965 5.985 -18.094 1.00 95.44 123 PHE A N 1
ATOM 1011 C CA . PHE A 1 123 ? 10.767 7.288 -17.479 1.00 95.44 123 PHE A CA 1
ATOM 1012 C C . PHE A 1 123 ? 11.631 8.335 -18.190 1.00 95.44 123 PHE A C 1
ATOM 1014 O O . PHE A 1 123 ? 12.777 8.052 -18.527 1.00 95.44 123 PHE A O 1
ATOM 1021 N N . GLU A 1 124 ? 11.049 9.498 -18.488 1.00 94.06 124 GLU A N 1
ATOM 1022 C CA . GLU A 1 124 ? 11.752 10.657 -19.065 1.00 94.06 124 GLU A CA 1
ATOM 1023 C C . GLU A 1 124 ? 12.499 10.426 -20.395 1.00 94.06 124 GLU A C 1
ATOM 1025 O O . GLU A 1 124 ? 13.237 11.292 -20.851 1.00 94.06 124 GLU A O 1
ATOM 1030 N N . ARG A 1 125 ? 12.257 9.307 -21.095 1.00 92.25 125 ARG A N 1
ATOM 1031 C CA . ARG A 1 125 ? 12.918 9.032 -22.386 1.00 92.25 125 ARG A CA 1
ATOM 1032 C C . ARG A 1 125 ? 12.589 10.056 -23.475 1.00 92.25 125 ARG A C 1
ATOM 1034 O O . ARG A 1 125 ? 13.442 10.337 -24.304 1.00 92.25 125 ARG A O 1
ATOM 1041 N N . ASN A 1 126 ? 11.355 10.567 -23.482 1.00 91.06 126 ASN A N 1
ATOM 1042 C CA . ASN A 1 126 ? 10.817 11.454 -24.519 1.00 91.06 126 ASN A CA 1
ATOM 1043 C C . ASN A 1 126 ? 10.119 12.674 -23.887 1.00 91.06 126 ASN A C 1
ATOM 1045 O O . ASN A 1 126 ? 8.928 12.892 -24.121 1.00 91.06 126 ASN A O 1
ATOM 1049 N N . ILE A 1 127 ? 10.810 13.429 -23.027 1.00 88.25 127 ILE A N 1
ATOM 1050 C CA . ILE A 1 127 ? 10.252 14.688 -22.508 1.00 88.25 127 ILE A CA 1
ATOM 1051 C C . ILE A 1 127 ? 10.201 15.692 -23.673 1.00 88.25 127 ILE A C 1
ATOM 1053 O O . ILE A 1 127 ? 11.235 15.909 -24.311 1.00 88.25 127 ILE A O 1
ATOM 1057 N N . PRO A 1 128 ? 9.039 16.298 -23.991 1.00 88.81 128 PRO A N 1
ATOM 1058 C CA . PRO A 1 128 ? 9.005 17.372 -24.974 1.00 88.81 128 PRO A CA 1
ATOM 1059 C C . PRO A 1 128 ? 9.862 18.542 -24.470 1.00 88.81 128 PRO A C 1
ATOM 1061 O O . PRO A 1 128 ? 9.813 18.846 -23.275 1.00 88.81 128 PRO A O 1
ATOM 1064 N N . PRO A 1 129 ? 10.645 19.203 -25.341 1.00 86.50 129 PRO A N 1
ATOM 1065 C CA . PRO A 1 129 ? 11.427 20.357 -24.924 1.00 86.50 129 PRO A CA 1
ATOM 1066 C C . PRO A 1 129 ? 10.505 21.402 -24.276 1.00 86.50 129 PRO A C 1
ATOM 1068 O O . PRO A 1 129 ? 9.354 21.542 -24.707 1.00 86.50 129 PRO A O 1
ATOM 1071 N N . PRO A 1 130 ? 10.975 22.129 -23.247 1.00 86.06 130 PRO A N 1
ATOM 1072 C CA . PRO A 1 130 ? 10.204 23.218 -22.672 1.00 86.06 130 PRO A CA 1
ATOM 1073 C C . PRO A 1 130 ? 9.843 24.204 -23.780 1.00 86.06 130 PRO A C 1
ATOM 1075 O O . PRO A 1 130 ? 10.724 24.694 -24.479 1.00 86.06 130 PRO A O 1
ATOM 1078 N N . THR A 1 131 ? 8.560 24.511 -23.939 1.00 78.56 131 THR A N 1
ATOM 1079 C CA . THR A 1 131 ? 8.053 25.434 -24.967 1.00 78.56 131 THR A CA 1
ATOM 1080 C C . THR A 1 131 ? 8.394 26.901 -24.675 1.00 78.56 131 THR A C 1
ATOM 1082 O O . THR A 1 131 ? 7.682 27.795 -25.122 1.00 78.56 131 THR A O 1
ATOM 1085 N N . ALA A 1 132 ? 9.427 27.167 -23.870 1.00 69.56 132 ALA A N 1
ATOM 1086 C CA . ALA A 1 132 ? 9.849 28.523 -23.578 1.00 69.56 132 ALA A CA 1
ATOM 1087 C C . ALA A 1 132 ? 10.297 29.187 -24.887 1.00 69.56 132 ALA A C 1
ATOM 1089 O O . ALA A 1 132 ? 11.132 28.638 -25.607 1.00 69.56 132 ALA A O 1
ATOM 1090 N N . GLU A 1 133 ? 9.701 30.347 -25.174 1.00 67.25 133 GLU A N 1
ATOM 1091 C CA . GLU A 1 133 ? 10.163 31.319 -26.169 1.00 67.25 133 GLU A CA 1
ATOM 1092 C C . GLU A 1 133 ? 11.701 31.399 -26.149 1.00 67.25 133 GLU A C 1
ATOM 1094 O O . GLU A 1 133 ? 12.287 31.312 -25.060 1.00 67.25 133 GLU A O 1
ATOM 1099 N N . PRO A 1 134 ? 12.366 31.528 -27.314 1.00 63.44 134 PRO A N 1
ATOM 1100 C CA . PRO A 1 134 ? 13.821 31.504 -27.387 1.00 63.44 134 PRO A CA 1
ATOM 1101 C C . PRO A 1 134 ? 14.403 32.497 -26.382 1.00 63.44 134 PRO A C 1
ATOM 1103 O O . PRO A 1 134 ? 13.986 33.655 -26.332 1.00 63.44 134 PRO A O 1
ATOM 1106 N N . ALA A 1 135 ? 15.338 32.017 -25.557 1.00 61.38 135 ALA A N 1
ATOM 1107 C CA . ALA A 1 135 ? 16.072 32.854 -24.622 1.00 61.38 135 ALA A CA 1
ATOM 1108 C C . ALA A 1 135 ? 16.579 34.091 -25.373 1.00 61.38 135 ALA A C 1
ATOM 1110 O O . ALA A 1 135 ? 17.238 33.958 -26.406 1.00 61.38 135 ALA A O 1
ATOM 1111 N N . ALA A 1 136 ? 16.199 35.269 -24.876 1.00 60.28 136 ALA A N 1
ATOM 1112 C CA . ALA A 1 136 ? 16.632 36.545 -25.412 1.00 60.28 136 ALA A CA 1
ATOM 1113 C C . ALA A 1 136 ? 18.152 36.526 -25.636 1.00 60.28 136 ALA A C 1
ATOM 1115 O O . ALA A 1 136 ? 18.908 36.130 -24.751 1.00 60.28 136 ALA A O 1
ATOM 1116 N N . GLU A 1 137 ? 18.526 36.894 -26.858 1.00 54.66 137 GLU A N 1
ATOM 1117 C CA . GLU A 1 137 ? 19.854 37.181 -27.399 1.00 54.66 137 GLU A CA 1
ATOM 1118 C C . GLU A 1 137 ? 21.005 37.130 -26.376 1.00 54.66 137 GLU A C 1
ATOM 1120 O O . GLU A 1 137 ? 21.179 38.016 -25.539 1.00 54.66 137 GLU A O 1
ATOM 1125 N N . HIS A 1 138 ? 21.844 36.096 -26.485 1.00 62.06 138 HIS A N 1
ATOM 1126 C CA . HIS A 1 138 ? 23.200 36.150 -25.945 1.00 62.06 1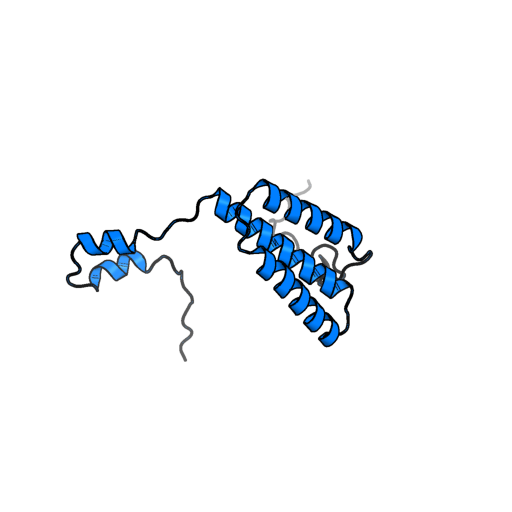38 HIS A CA 1
ATOM 1127 C C . HIS A 1 138 ? 24.005 37.147 -26.799 1.00 62.06 138 HIS A C 1
ATOM 1129 O O . HIS A 1 138 ? 24.441 36.793 -27.896 1.00 62.06 138 HIS A O 1
ATOM 1135 N N . HIS A 1 139 ? 24.121 38.389 -26.317 1.00 48.47 139 HIS A N 1
ATOM 1136 C CA . HIS A 1 139 ? 24.997 39.435 -26.865 1.00 48.47 139 HIS A CA 1
ATOM 1137 C C . HIS A 1 139 ? 26.482 39.124 -26.650 1.00 48.47 139 HIS A C 1
ATOM 1139 O O . HIS A 1 139 ? 26.824 38.576 -25.574 1.00 48.47 139 HIS A O 1
#

Organism: Mortierella alpina (NCBI:txid64518)

Sequence (139 aa):
MQRHAYFSVRSTLKSMWVEYGGLKKDQAEDFMNVPTMSEAQLAHRRLIQSLYKRSLKTAQDWYIDTNLFRRKAVELRIQFDANKNVRHPRQIAALVKETERQLKELRHPDPYIAPTAPGGTKFERNIPPPTAEPAAEHH

Mean predicted aligned error: 12.79 Å

pLDDT: mean 81.75, std 20.84, range [34.0, 98.38]

Nearest PDB structures (foldseek):
  7zmh-assembly1_R  TM=9.503E-01  e=1.274E-07  Thermochaetoides thermophila DSM 1495
  8beh-assembly1_n  TM=9.233E-01  e=5.695E-07  Arabidopsis thaliana
  7qsk-assembly1_n  TM=9.565E-01  e=1.290E-05  Bos taurus
  8rgq-assembly1_n  TM=8.628E-01  e=2.903E-05  Mus musculus
  7ard-assembly1_n  TM=8.100E-01  e=3.500E-05  Polytomella sp. Pringsheim 198.80

Radius of gyration: 24.97 Å; Cα contacts (8 Å, |Δi|>4): 44; chains: 1; bounding box: 69×57×57 Å